Protein AF-A0A925KFR9-F1 (afdb_monomer)

Secondary structure (DSSP, 8-state):
-B-SSEE-SS-EE-S-EEESSSEEESSSSSS--EEEESS-EEE-TT-EEEEEEETTEE-EEEESSEEEE-SEEEEEE-SS---SEEEEEEE-SEEEE--SEEEEESPPTTEEEEEEEETTEEEEEEEEPPPHHHHHHHHHHHHHHHHHHHHHT--

Nearest PDB structures (foldseek):
  8e7f-assembly1_A  TM=8.161E-01  e=2.060E-04  Serratia marcescens
  3h09-assembly2_B  TM=6.511E-01  e=1.158E-01  Haemophilus influenzae

Structure (mmCIF, N/CA/C/O backbone):
data_AF-A0A925KFR9-F1
#
_entry.id   AF-A0A925KFR9-F1
#
loop_
_atom_site.group_PDB
_atom_site.id
_atom_site.type_symbol
_atom_site.label_atom_id
_atom_site.label_alt_id
_atom_site.label_comp_id
_atom_site.label_asym_id
_atom_site.label_entity_id
_atom_site.label_seq_id
_atom_site.pdbx_PDB_ins_code
_atom_site.Cartn_x
_atom_site.Cartn_y
_atom_site.Cartn_z
_atom_site.occupancy
_atom_site.B_iso_or_equiv
_atom_site.auth_seq_id
_atom_site.auth_comp_id
_atom_site.auth_asym_id
_atom_site.auth_atom_id
_atom_site.pdbx_PDB_model_num
ATOM 1 N N . THR A 1 1 ? 13.972 1.096 -13.739 1.00 88.69 1 THR A N 1
ATOM 2 C CA . THR A 1 1 ? 14.438 0.685 -12.399 1.00 88.69 1 THR A CA 1
ATOM 3 C C . THR A 1 1 ? 14.506 1.898 -11.502 1.00 88.69 1 THR A C 1
ATOM 5 O O . THR A 1 1 ? 14.788 2.971 -12.019 1.00 88.69 1 THR A O 1
ATOM 8 N N . VAL A 1 2 ? 14.245 1.738 -10.206 1.00 89.81 2 VAL A N 1
ATOM 9 C CA . VAL A 1 2 ? 14.319 2.790 -9.181 1.00 89.81 2 VAL A CA 1
ATOM 10 C C . VAL A 1 2 ? 15.432 2.431 -8.190 1.00 89.81 2 VAL A C 1
ATOM 12 O O . VAL A 1 2 ? 15.411 1.344 -7.613 1.00 89.81 2 VAL A O 1
ATOM 15 N N . PHE A 1 3 ? 16.404 3.331 -8.027 1.00 88.81 3 PHE A N 1
ATOM 16 C CA . PHE A 1 3 ? 17.586 3.190 -7.166 1.00 88.81 3 PHE A CA 1
ATOM 17 C C . PHE A 1 3 ? 17.669 4.399 -6.225 1.00 88.81 3 PHE A C 1
ATOM 19 O O . PHE A 1 3 ? 18.447 5.325 -6.450 1.00 88.81 3 PHE A O 1
ATOM 26 N N . GLY A 1 4 ? 16.813 4.424 -5.204 1.00 84.75 4 GLY A N 1
ATOM 27 C CA . GLY A 1 4 ? 16.569 5.620 -4.396 1.00 84.75 4 GLY A CA 1
ATOM 28 C C . GLY A 1 4 ? 15.620 6.618 -5.075 1.00 84.75 4 GLY A C 1
ATOM 29 O O . GLY A 1 4 ? 15.193 6.421 -6.213 1.00 84.75 4 GLY A O 1
ATOM 30 N N . GLY A 1 5 ? 15.267 7.686 -4.354 1.00 92.06 5 GLY A N 1
ATOM 31 C CA . GLY A 1 5 ? 14.260 8.657 -4.799 1.00 92.06 5 GLY A CA 1
ATOM 32 C C . GLY A 1 5 ? 12.838 8.079 -4.847 1.00 92.06 5 GLY A C 1
ATOM 33 O O . GLY A 1 5 ? 12.587 6.992 -4.323 1.00 92.06 5 GLY A O 1
ATOM 34 N N . ARG A 1 6 ? 11.908 8.813 -5.475 1.00 93.25 6 ARG A N 1
ATOM 35 C CA . ARG A 1 6 ? 10.503 8.409 -5.647 1.00 93.25 6 ARG A CA 1
ATOM 36 C C . ARG A 1 6 ? 10.144 8.302 -7.129 1.00 93.25 6 ARG A C 1
ATOM 38 O O . ARG A 1 6 ? 10.406 9.226 -7.895 1.00 93.25 6 ARG A O 1
ATOM 45 N N . LEU A 1 7 ? 9.495 7.203 -7.504 1.00 93.75 7 LEU A N 1
ATOM 46 C CA . LEU A 1 7 ? 8.633 7.122 -8.681 1.00 93.75 7 LEU A CA 1
ATOM 47 C C . LEU A 1 7 ? 7.185 7.200 -8.191 1.00 93.75 7 LEU A C 1
ATOM 49 O O . LEU A 1 7 ? 6.737 6.304 -7.482 1.00 93.75 7 LEU A O 1
ATOM 53 N N . GLY A 1 8 ? 6.486 8.278 -8.528 1.00 89.88 8 GLY A N 1
ATOM 54 C CA . GLY A 1 8 ? 5.129 8.554 -8.060 1.00 89.88 8 GLY A CA 1
ATOM 55 C C . GLY A 1 8 ? 4.182 8.934 -9.194 1.00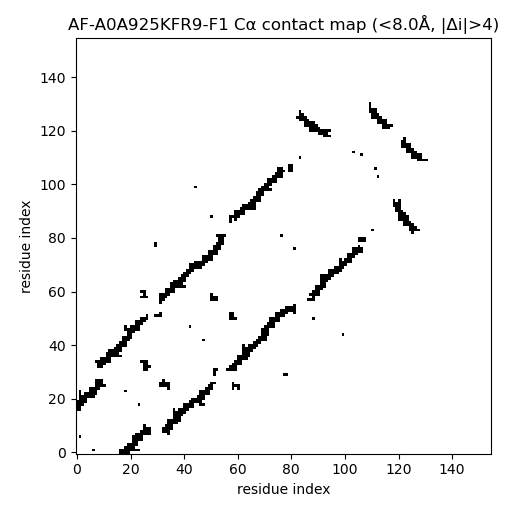 89.88 8 GLY A C 1
ATOM 56 O O . GLY A 1 8 ? 4.615 9.122 -10.335 1.00 89.88 8 GLY A O 1
ATOM 57 N N . GLY A 1 9 ? 2.903 9.080 -8.855 1.00 87.50 9 GLY A N 1
ATOM 58 C CA . GLY A 1 9 ? 1.890 9.682 -9.715 1.00 87.50 9 GLY A CA 1
ATOM 59 C C . GLY A 1 9 ? 1.022 8.704 -10.499 1.00 87.50 9 GLY A C 1
ATOM 60 O O . GLY A 1 9 ? 1.298 7.510 -10.625 1.00 87.50 9 GLY A O 1
ATOM 61 N N . SER A 1 10 ? -0.065 9.247 -11.046 1.00 92.19 10 SER A N 1
ATOM 62 C CA . SER A 1 10 ? -0.982 8.533 -11.941 1.00 92.19 10 SER A CA 1
ATOM 63 C C . SER A 1 10 ? -0.396 8.450 -13.347 1.00 92.19 10 SER A C 1
ATOM 65 O O . SER A 1 10 ? -0.735 9.240 -14.228 1.00 92.19 10 SER A O 1
ATOM 67 N N . THR A 1 11 ? 0.545 7.530 -13.545 1.00 91.94 11 THR A N 1
ATOM 68 C CA . THR A 1 11 ? 1.303 7.395 -14.794 1.00 91.94 11 THR A CA 1
ATOM 69 C C . THR A 1 11 ? 1.354 5.951 -15.287 1.00 91.94 11 THR A C 1
ATOM 71 O O . THR A 1 11 ? 0.896 5.022 -14.625 1.00 91.94 11 THR A O 1
ATOM 74 N N . THR A 1 12 ? 1.895 5.754 -16.490 1.00 96.25 12 THR A N 1
ATOM 75 C CA . THR A 1 12 ? 2.108 4.435 -17.092 1.00 96.25 12 THR A CA 1
ATOM 76 C C . THR A 1 12 ? 3.594 4.178 -17.314 1.00 96.25 12 THR A C 1
ATOM 78 O O . THR A 1 12 ? 4.275 4.936 -18.004 1.00 96.25 12 THR A O 1
ATOM 81 N N . VAL A 1 13 ? 4.090 3.060 -16.790 1.00 97.19 13 VAL A N 1
ATOM 82 C CA . VAL A 1 13 ? 5.424 2.532 -17.082 1.00 97.19 13 VAL A CA 1
ATOM 83 C C . VAL A 1 13 ? 5.315 1.513 -18.214 1.00 97.19 13 VAL A C 1
ATOM 85 O O . VAL A 1 13 ? 4.658 0.475 -18.093 1.00 97.19 13 VAL A O 1
ATOM 88 N N . LEU A 1 14 ? 5.992 1.804 -19.324 1.00 96.25 14 LEU A N 1
ATOM 89 C CA . LEU A 1 14 ? 6.101 0.885 -20.453 1.00 96.25 14 LEU A CA 1
ATOM 90 C C . LEU A 1 14 ? 7.165 -0.177 -20.142 1.00 96.25 14 LEU A C 1
ATOM 92 O O . LEU A 1 14 ? 8.362 0.104 -20.138 1.00 96.25 14 LEU A O 1
ATOM 96 N N . GLY A 1 15 ? 6.718 -1.405 -19.879 1.00 97.06 15 GLY A N 1
ATOM 97 C CA . GLY A 1 15 ? 7.583 -2.551 -19.597 1.00 97.06 15 GLY A CA 1
ATOM 98 C C . GLY A 1 15 ? 7.743 -2.853 -18.108 1.00 97.06 15 GLY A C 1
ATOM 99 O O . GLY A 1 15 ? 6.877 -2.540 -17.296 1.00 97.06 15 GLY A O 1
ATOM 100 N N . ASN A 1 16 ? 8.835 -3.537 -17.758 1.00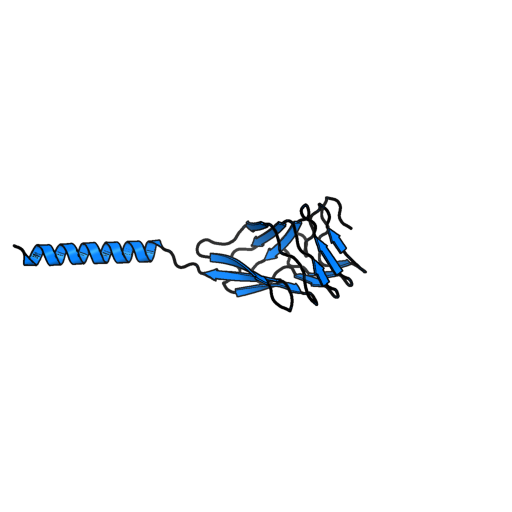 98.12 16 ASN A N 1
ATOM 101 C CA . ASN A 1 16 ? 9.058 -4.009 -16.392 1.00 98.12 16 ASN A CA 1
ATOM 102 C C . ASN A 1 16 ? 9.540 -2.879 -15.473 1.00 98.12 16 ASN A C 1
ATOM 104 O O . ASN A 1 16 ? 10.441 -2.11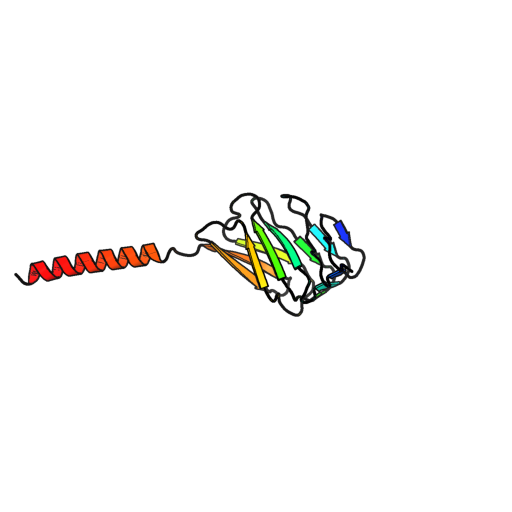4 -15.826 1.00 98.12 16 ASN A O 1
ATOM 108 N N . LEU A 1 17 ? 9.014 -2.851 -14.251 1.00 98.06 17 LEU A N 1
ATOM 109 C CA . LEU A 1 17 ? 9.433 -1.937 -13.196 1.00 98.06 17 LEU A CA 1
ATOM 110 C C . LEU A 1 17 ? 10.125 -2.712 -12.072 1.00 98.06 17 LEU A C 1
ATOM 112 O O . LEU A 1 17 ? 9.578 -3.648 -11.499 1.00 98.06 17 LEU A O 1
ATOM 116 N N . ARG A 1 18 ? 11.345 -2.300 -11.737 1.00 98.19 18 ARG A N 1
ATOM 117 C CA . ARG A 1 18 ? 12.127 -2.872 -10.639 1.00 98.19 18 ARG A CA 1
ATOM 118 C C . ARG A 1 18 ? 12.460 -1.779 -9.631 1.00 98.19 18 ARG A C 1
ATOM 120 O O . ARG A 1 18 ? 13.065 -0.784 -10.028 1.00 98.19 18 ARG A O 1
ATOM 127 N N . ASN A 1 19 ? 12.065 -1.959 -8.375 1.00 98.06 19 ASN A N 1
ATOM 128 C CA . ASN A 1 19 ? 12.376 -1.076 -7.257 1.00 98.06 19 ASN A CA 1
ATOM 129 C C . ASN A 1 19 ? 13.464 -1.708 -6.382 1.00 98.06 19 ASN A C 1
ATOM 131 O O . ASN A 1 19 ? 13.192 -2.667 -5.659 1.00 98.06 19 ASN A O 1
ATOM 135 N N . GLU A 1 20 ? 14.695 -1.208 -6.484 1.00 97.12 20 GLU A N 1
ATOM 136 C CA . GLU A 1 20 ? 15.840 -1.773 -5.761 1.00 97.12 20 GLU A CA 1
ATOM 137 C C . GLU A 1 20 ? 15.974 -1.209 -4.353 1.00 97.12 20 GLU A C 1
ATOM 139 O O . GLU A 1 20 ? 16.201 -1.967 -3.412 1.00 97.12 20 GLU A O 1
ATOM 144 N N . SER A 1 21 ? 15.830 0.110 -4.222 1.00 97.00 21 SER A N 1
ATOM 145 C CA . SER A 1 21 ? 16.057 0.832 -2.965 1.00 97.00 21 SER A CA 1
ATOM 146 C C . SER A 1 21 ? 15.309 2.166 -2.859 1.00 97.00 21 SER A C 1
ATOM 148 O O . SER A 1 21 ? 15.657 3.000 -2.026 1.00 97.00 21 SER A O 1
ATOM 150 N N . GLY A 1 22 ? 14.352 2.433 -3.754 1.00 97.00 22 GLY A N 1
ATOM 151 C CA . GLY A 1 22 ? 13.577 3.674 -3.741 1.00 97.00 22 GLY A CA 1
ATOM 152 C C . GLY A 1 22 ? 12.143 3.476 -3.268 1.00 97.00 22 GLY A C 1
ATOM 153 O O . GLY A 1 22 ? 11.750 2.396 -2.820 1.00 97.00 22 GLY A O 1
ATOM 154 N N . THR A 1 23 ? 11.353 4.532 -3.422 1.00 96.50 23 THR A N 1
ATOM 155 C CA . THR A 1 23 ? 9.915 4.521 -3.161 1.00 96.50 23 THR A CA 1
ATOM 156 C C . THR A 1 23 ? 9.158 4.496 -4.481 1.00 96.50 23 THR A C 1
ATOM 158 O O . THR A 1 23 ? 9.438 5.284 -5.386 1.00 96.50 23 THR A O 1
ATOM 161 N N . VAL A 1 24 ? 8.190 3.597 -4.598 1.00 96.75 24 VAL A N 1
ATOM 162 C CA . VAL A 1 24 ? 7.211 3.586 -5.686 1.00 96.75 24 VAL A CA 1
ATOM 163 C C . VAL A 1 24 ? 5.843 3.852 -5.074 1.00 96.75 24 VAL A C 1
ATOM 165 O O . VAL A 1 24 ? 5.481 3.192 -4.112 1.00 96.75 24 VAL A O 1
ATOM 168 N N . GLY A 1 25 ? 5.085 4.799 -5.608 1.00 93.12 25 GLY A N 1
ATOM 169 C CA . GLY A 1 25 ? 3.699 5.020 -5.201 1.00 93.12 25 GLY A CA 1
ATOM 170 C C . GLY A 1 25 ? 2.820 5.312 -6.403 1.00 93.12 25 GLY A C 1
ATOM 171 O O . GLY A 1 25 ? 3.299 5.835 -7.412 1.00 93.12 25 GLY A O 1
ATOM 172 N N . ALA A 1 26 ? 1.547 4.948 -6.313 1.00 84.75 26 ALA A N 1
ATOM 173 C CA . ALA A 1 26 ? 0.544 5.553 -7.178 1.00 84.75 26 ALA A CA 1
ATOM 174 C C . ALA A 1 26 ? 0.136 6.893 -6.544 1.00 84.75 26 ALA A C 1
ATOM 176 O O . ALA A 1 26 ? 0.308 7.068 -5.351 1.00 84.75 26 ALA A O 1
ATOM 177 N N . GLY A 1 27 ? -0.280 7.876 -7.339 1.00 81.44 27 GLY A N 1
ATOM 178 C CA . GLY A 1 27 ? -0.668 9.183 -6.788 1.00 81.44 27 GLY A CA 1
ATOM 179 C C . GLY A 1 27 ? 0.491 10.127 -6.414 1.00 81.44 27 GLY A C 1
ATOM 180 O O . GLY A 1 27 ? 1.666 9.751 -6.298 1.00 81.44 27 GLY A O 1
ATOM 181 N N . GLU A 1 28 ? 0.145 11.411 -6.319 1.00 72.69 28 GLU A N 1
ATOM 182 C CA . GLU A 1 28 ? 0.998 12.509 -5.850 1.00 72.69 28 GLU A CA 1
ATOM 183 C C . GLU A 1 28 ? 0.163 13.449 -4.967 1.00 72.69 28 GLU A C 1
ATOM 185 O O . GLU A 1 28 ? -0.923 13.879 -5.362 1.00 72.69 28 GLU A O 1
ATOM 190 N N . GLY A 1 29 ? 0.687 13.800 -3.787 1.00 65.69 29 GLY A N 1
ATOM 191 C CA . GLY A 1 29 ? -0.079 14.532 -2.769 1.00 65.69 29 GLY A CA 1
ATOM 192 C C . GLY A 1 29 ? -1.205 13.680 -2.172 1.00 65.69 29 GLY A C 1
ATOM 193 O O . GLY A 1 29 ? -1.218 12.477 -2.363 1.00 65.69 29 GLY A O 1
ATOM 194 N N . ASN A 1 30 ? -2.179 14.294 -1.493 1.00 66.19 30 ASN A N 1
ATOM 195 C CA . ASN A 1 30 ? -3.310 13.580 -0.868 1.00 66.19 30 ASN A CA 1
ATOM 196 C C . ASN A 1 30 ? -4.364 13.076 -1.889 1.00 66.19 30 ASN A C 1
ATOM 198 O O . ASN A 1 30 ? -5.550 13.010 -1.576 1.00 66.19 30 ASN A O 1
ATOM 202 N N . GLY A 1 31 ? -3.981 12.829 -3.143 1.00 77.19 31 GLY A N 1
ATOM 203 C CA . GLY A 1 31 ? -4.892 12.439 -4.217 1.00 77.19 31 GLY A CA 1
ATOM 204 C C . GLY A 1 31 ? -4.676 10.992 -4.638 1.00 77.19 31 GLY A C 1
ATOM 205 O O . GLY A 1 31 ? -3.564 10.632 -5.015 1.00 77.19 31 GLY A O 1
ATOM 206 N N . PHE A 1 32 ? -5.753 10.200 -4.660 1.00 89.19 32 PHE A N 1
ATOM 207 C CA . PHE A 1 32 ? -5.696 8.810 -5.119 1.00 89.19 32 PHE A CA 1
ATOM 208 C C . PHE A 1 32 ? -5.296 8.726 -6.593 1.00 89.19 32 PHE A C 1
ATOM 210 O O . PHE A 1 32 ? -5.831 9.446 -7.447 1.00 89.19 32 PHE A O 1
ATOM 217 N N . GLY A 1 33 ? -4.393 7.809 -6.908 1.00 93.56 33 GLY A N 1
ATOM 218 C CA . GLY A 1 33 ? -3.873 7.602 -8.243 1.00 93.56 33 GLY A CA 1
ATOM 219 C C . GLY A 1 33 ? -3.773 6.146 -8.658 1.00 93.56 33 GLY A C 1
ATOM 220 O O . GLY A 1 33 ? -3.939 5.208 -7.882 1.00 93.56 33 GLY A O 1
ATOM 221 N N . THR A 1 34 ? -3.483 5.947 -9.940 1.00 95.81 34 THR A N 1
ATOM 222 C CA . THR A 1 34 ? -3.187 4.618 -10.480 1.00 95.81 34 THR A CA 1
ATOM 223 C C . THR A 1 34 ? -1.865 4.643 -11.224 1.00 95.81 34 THR A C 1
ATOM 225 O O . THR A 1 34 ? -1.730 5.332 -12.235 1.00 95.81 34 THR A O 1
ATOM 228 N N . LEU A 1 35 ? -0.899 3.864 -10.742 1.00 97.19 35 LEU A N 1
ATOM 229 C CA . LEU A 1 35 ? 0.338 3.578 -11.454 1.00 97.19 35 LEU A CA 1
ATOM 230 C C . LEU A 1 35 ? 0.130 2.302 -12.268 1.00 97.19 35 LEU A C 1
ATOM 232 O O . LEU A 1 35 ? 0.054 1.207 -11.715 1.00 97.19 35 LEU A O 1
ATOM 236 N N . SER A 1 36 ? 0.037 2.441 -13.587 1.00 97.81 36 SER A N 1
ATOM 237 C CA . SER A 1 36 ? -0.061 1.299 -14.498 1.00 97.81 36 SER A CA 1
ATOM 238 C C . SER A 1 36 ? 1.329 0.838 -14.926 1.00 97.81 36 SER A C 1
ATOM 240 O O . SER A 1 36 ? 2.143 1.635 -15.389 1.00 97.81 36 SER A O 1
ATOM 242 N N . VAL A 1 37 ? 1.614 -0.455 -14.837 1.00 97.94 37 VAL A N 1
ATOM 243 C CA . VAL A 1 37 ? 2.849 -1.062 -15.347 1.00 97.94 37 VAL A CA 1
ATOM 244 C C . VAL A 1 37 ? 2.463 -2.113 -16.377 1.00 97.94 37 VAL A C 1
ATOM 246 O O . VAL A 1 37 ? 1.884 -3.148 -16.052 1.00 97.94 37 VAL A O 1
ATOM 249 N N . LEU A 1 38 ? 2.816 -1.874 -17.642 1.00 97.88 38 LEU A N 1
ATOM 250 C CA . LEU A 1 38 ? 2.474 -2.798 -18.734 1.00 97.88 38 LEU A CA 1
ATOM 251 C C . LEU A 1 38 ? 3.346 -4.066 -18.761 1.00 97.88 38 LEU A C 1
ATOM 253 O O . LEU A 1 38 ? 3.186 -4.919 -19.630 1.00 97.88 38 LEU A O 1
ATOM 257 N N . GLY A 1 39 ? 4.280 -4.189 -17.821 1.00 97.56 39 GLY A N 1
ATOM 258 C CA . GLY A 1 39 ? 5.086 -5.379 -17.586 1.00 97.56 39 GLY A CA 1
ATOM 259 C C . GLY A 1 39 ? 4.945 -5.905 -16.160 1.00 97.56 39 GLY A C 1
ATOM 260 O O . GLY A 1 39 ? 3.921 -5.749 -15.501 1.00 97.56 39 GLY A O 1
ATOM 261 N N . SER A 1 40 ? 5.992 -6.575 -15.689 1.00 97.62 40 SER A N 1
ATOM 262 C CA . SER A 1 40 ? 6.067 -7.100 -14.322 1.00 97.62 40 SER A CA 1
ATOM 263 C C . SER A 1 40 ? 6.669 -6.081 -13.358 1.00 97.62 40 SER A C 1
ATOM 265 O O . SER A 1 40 ? 7.505 -5.263 -13.752 1.00 97.62 40 SER A O 1
ATOM 267 N N . PHE A 1 41 ? 6.290 -6.176 -12.086 1.00 98.00 41 PHE A N 1
ATOM 268 C CA . PHE A 1 41 ? 6.860 -5.388 -10.998 1.00 98.00 41 PHE A CA 1
ATOM 269 C C . PHE A 1 41 ? 7.715 -6.263 -10.079 1.00 98.00 41 PHE A C 1
ATOM 271 O O . PHE A 1 41 ? 7.350 -7.389 -9.743 1.00 98.00 41 PHE A O 1
ATOM 278 N N . THR A 1 42 ? 8.867 -5.759 -9.649 1.00 98.38 42 THR A N 1
ATOM 279 C CA . THR A 1 42 ? 9.712 -6.415 -8.645 1.00 98.38 42 THR A CA 1
ATOM 280 C C . THR A 1 42 ? 10.192 -5.399 -7.628 1.00 98.38 42 THR A C 1
ATOM 282 O O . THR A 1 42 ? 10.921 -4.478 -7.991 1.00 98.38 42 THR A O 1
ATOM 285 N N . GLN A 1 43 ? 9.850 -5.609 -6.362 1.00 98.31 43 GLN A N 1
ATOM 286 C CA . GLN A 1 43 ? 10.425 -4.889 -5.235 1.00 98.31 43 GLN A CA 1
ATOM 287 C C . GLN A 1 43 ? 11.453 -5.760 -4.515 1.00 98.31 43 GLN A C 1
ATOM 289 O O . GLN A 1 43 ? 11.194 -6.930 -4.230 1.00 98.31 43 GLN A O 1
ATOM 294 N N . LEU A 1 44 ? 12.624 -5.189 -4.238 1.00 97.88 44 LEU A N 1
ATOM 295 C CA . LEU A 1 44 ? 13.661 -5.818 -3.419 1.00 97.88 44 LEU A CA 1
ATOM 296 C C . LEU A 1 44 ? 13.574 -5.369 -1.959 1.00 97.88 44 LEU A C 1
ATOM 298 O O . LEU A 1 44 ? 12.820 -4.465 -1.618 1.00 97.88 44 LEU A O 1
ATOM 302 N N . ALA A 1 45 ? 14.380 -5.999 -1.103 1.00 97.56 45 ALA A N 1
ATOM 303 C CA . ALA A 1 45 ? 14.354 -5.815 0.348 1.00 97.56 45 ALA A CA 1
ATOM 304 C C . ALA A 1 45 ? 14.555 -4.361 0.823 1.00 97.56 45 ALA A C 1
ATOM 306 O O . ALA A 1 45 ? 14.081 -4.006 1.895 1.00 97.56 45 ALA A O 1
ATOM 307 N N . ALA A 1 46 ? 15.250 -3.523 0.047 1.00 97.38 46 ALA A N 1
ATOM 308 C CA . ALA A 1 46 ? 15.460 -2.113 0.384 1.00 97.38 46 ALA A CA 1
ATOM 309 C C . ALA A 1 46 ? 14.433 -1.167 -0.267 1.00 97.38 46 ALA A C 1
ATOM 311 O O . ALA A 1 46 ? 14.489 0.038 -0.035 1.00 97.38 46 ALA A O 1
ATOM 312 N N . GLY A 1 47 ? 13.533 -1.682 -1.109 1.00 98.06 47 GLY A N 1
ATOM 313 C CA . GLY A 1 47 ? 12.492 -0.895 -1.758 1.00 98.06 47 GLY A CA 1
ATOM 314 C C . GLY A 1 47 ? 11.257 -0.724 -0.875 1.00 98.06 47 GLY A C 1
ATOM 315 O O . GLY A 1 47 ? 10.948 -1.577 -0.040 1.00 98.06 47 GLY A O 1
ATOM 316 N N . MET A 1 48 ? 10.539 0.369 -1.115 1.00 97.75 48 MET A N 1
ATOM 317 C CA . MET A 1 48 ? 9.271 0.705 -0.478 1.00 97.75 48 MET A CA 1
ATOM 318 C C . MET A 1 48 ? 8.176 0.914 -1.527 1.00 97.75 48 MET A C 1
ATOM 320 O O . MET A 1 48 ? 8.393 1.606 -2.527 1.00 97.75 48 MET A O 1
ATOM 324 N N . LEU A 1 49 ? 6.998 0.347 -1.273 1.00 97.25 49 LEU A N 1
ATOM 325 C CA . LEU A 1 49 ? 5.754 0.745 -1.927 1.00 97.25 49 LEU A CA 1
ATOM 326 C C . LEU A 1 49 ? 4.988 1.676 -0.990 1.00 97.25 49 LEU A C 1
ATOM 328 O O . LEU A 1 49 ? 4.971 1.429 0.209 1.00 97.25 49 LEU A O 1
ATOM 332 N N . ASP A 1 50 ? 4.365 2.708 -1.536 1.00 95.81 50 ASP A N 1
ATOM 333 C CA . ASP A 1 50 ? 3.650 3.750 -0.800 1.00 95.81 50 ASP A CA 1
ATOM 334 C C . ASP A 1 50 ? 2.244 3.920 -1.384 1.00 95.81 50 ASP A C 1
ATOM 336 O O . ASP A 1 50 ? 2.099 4.021 -2.606 1.00 95.81 50 ASP A O 1
ATOM 340 N N . PHE A 1 51 ? 1.231 3.887 -0.519 1.00 95.00 51 PHE A N 1
ATOM 341 C CA . PHE A 1 51 ? -0.180 3.936 -0.894 1.00 95.00 51 PHE A CA 1
ATOM 342 C C . PHE A 1 51 ? -0.977 4.858 0.023 1.00 95.00 51 PHE A C 1
ATOM 344 O O . PHE A 1 51 ? -1.033 4.645 1.236 1.00 95.00 51 PHE A O 1
ATOM 351 N N . ASP A 1 52 ? -1.709 5.779 -0.585 1.00 93.44 52 ASP A N 1
ATOM 352 C CA . ASP A 1 52 ? -2.707 6.608 0.063 1.00 93.44 52 ASP A CA 1
ATOM 353 C C . ASP A 1 52 ? -4.100 5.973 -0.017 1.00 93.44 52 ASP A C 1
ATOM 355 O O . ASP A 1 52 ? -4.537 5.424 -1.034 1.00 93.44 52 ASP A O 1
ATOM 359 N N . ILE A 1 53 ? -4.830 6.049 1.093 1.00 91.06 53 ILE A N 1
ATOM 360 C CA . ILE A 1 53 ? -6.197 5.546 1.237 1.00 91.06 53 ILE A CA 1
ATOM 361 C C . ILE A 1 53 ? -7.040 6.612 1.925 1.00 91.06 53 ILE A C 1
ATOM 363 O O . ILE A 1 53 ? -6.616 7.255 2.881 1.00 91.06 53 ILE A O 1
ATOM 367 N N . GLY A 1 54 ? -8.282 6.788 1.494 1.00 88.25 54 GLY A N 1
ATOM 368 C CA . GLY A 1 54 ? -9.181 7.715 2.162 1.00 88.25 54 GLY A CA 1
ATOM 369 C C . GLY A 1 54 ? -10.621 7.583 1.704 1.00 88.25 54 GLY A C 1
ATOM 370 O O . GLY A 1 54 ? -11.031 6.600 1.080 1.00 88.25 54 GLY A O 1
ATOM 371 N N . ASN A 1 55 ? -11.420 8.582 2.059 1.00 79.56 55 ASN A N 1
ATOM 372 C CA . ASN A 1 55 ? -12.811 8.627 1.644 1.00 79.56 55 ASN A CA 1
ATOM 373 C C . ASN A 1 55 ? -12.889 8.948 0.151 1.00 79.56 55 ASN A C 1
ATOM 375 O O . ASN A 1 55 ? -12.586 10.056 -0.274 1.00 79.56 55 ASN A O 1
ATOM 379 N N . GLY A 1 56 ? -13.308 7.964 -0.642 1.00 75.44 56 GLY A N 1
ATOM 380 C CA . GLY A 1 56 ? -13.460 8.108 -2.091 1.00 75.44 56 GLY A CA 1
ATOM 381 C C . GLY A 1 56 ? -12.491 7.271 -2.920 1.00 75.44 56 GLY A C 1
ATOM 382 O O . GLY A 1 56 ? -12.701 7.170 -4.127 1.00 75.44 56 GLY A O 1
ATOM 383 N N . GLY A 1 57 ? -11.495 6.618 -2.311 1.00 86.25 57 GLY A N 1
ATOM 384 C CA . GLY A 1 57 ? -10.599 5.743 -3.059 1.00 86.25 57 GLY A CA 1
ATOM 385 C C . GLY A 1 57 ? -9.370 5.263 -2.301 1.00 86.25 57 GLY A C 1
ATOM 386 O O . GLY A 1 57 ? -9.178 5.519 -1.112 1.00 86.25 57 GLY A O 1
ATOM 387 N N . ALA A 1 58 ? -8.558 4.522 -3.039 1.00 91.56 58 ALA A N 1
ATOM 388 C CA . ALA A 1 58 ? -7.225 4.110 -2.658 1.00 91.56 58 ALA A CA 1
ATOM 389 C C . ALA A 1 58 ? -6.340 4.198 -3.895 1.00 91.56 58 ALA A C 1
ATOM 391 O O . ALA A 1 58 ? -6.814 4.034 -5.025 1.00 91.56 58 ALA A O 1
ATOM 392 N N . ASP A 1 59 ? -5.061 4.416 -3.656 1.00 95.19 59 ASP A N 1
ATOM 393 C CA . ASP A 1 59 ? -4.032 4.225 -4.654 1.00 95.19 59 ASP A CA 1
ATOM 394 C C . ASP A 1 59 ? -4.033 2.793 -5.195 1.00 95.19 59 ASP A C 1
ATOM 396 O O . ASP A 1 59 ? -4.291 1.822 -4.476 1.00 95.19 59 ASP A O 1
ATOM 400 N N . LEU A 1 60 ? -3.715 2.664 -6.482 1.00 96.38 60 LEU A N 1
ATOM 401 C CA . LEU A 1 60 ? -3.667 1.385 -7.176 1.00 96.38 60 LEU A CA 1
ATOM 402 C C . LEU A 1 60 ? -2.379 1.237 -7.984 1.00 96.38 60 LEU A C 1
ATOM 404 O O . LEU A 1 60 ? -2.077 2.031 -8.873 1.00 96.38 60 LEU A O 1
ATOM 408 N N . LEU A 1 61 ? -1.656 0.150 -7.737 1.00 97.38 61 LEU A N 1
ATOM 409 C CA . LEU A 1 61 ? -0.643 -0.367 -8.644 1.00 97.38 61 LEU A CA 1
ATOM 410 C C . LEU A 1 61 ? -1.291 -1.428 -9.536 1.00 97.38 61 LEU A C 1
ATOM 412 O O . LEU A 1 61 ? -1.590 -2.532 -9.076 1.00 97.38 61 LEU A O 1
ATOM 416 N N . ASP A 1 62 ? -1.503 -1.098 -10.806 1.00 97.69 62 ASP A N 1
ATOM 417 C CA . ASP A 1 62 ? -2.104 -2.008 -11.781 1.00 97.69 62 ASP A CA 1
ATOM 418 C C . ASP A 1 62 ? -1.032 -2.604 -12.696 1.00 97.69 62 ASP A C 1
ATOM 420 O O . ASP A 1 62 ? -0.308 -1.887 -13.390 1.00 97.69 62 ASP A O 1
ATOM 424 N N . LEU A 1 63 ? -0.893 -3.927 -12.670 1.00 97.62 63 LEU A N 1
ATOM 425 C CA . LEU A 1 63 ? 0.157 -4.658 -13.367 1.00 97.62 63 LEU A CA 1
ATOM 426 C C . LEU A 1 63 ? -0.449 -5.559 -14.442 1.00 97.62 63 LEU A C 1
ATOM 428 O O . LEU A 1 63 ? -1.183 -6.500 -14.140 1.00 97.62 63 LEU A O 1
ATOM 432 N N . ALA A 1 64 ? -0.031 -5.371 -15.693 1.00 97.06 64 ALA A N 1
ATOM 433 C CA . ALA A 1 64 ? -0.339 -6.330 -16.756 1.00 97.06 64 ALA A CA 1
ATOM 434 C C . ALA A 1 64 ? 0.427 -7.657 -16.574 1.00 97.06 64 ALA A C 1
ATOM 436 O O . ALA A 1 64 ? 0.010 -8.707 -17.065 1.00 97.06 64 ALA A O 1
ATOM 437 N N . GLY A 1 65 ? 1.578 -7.606 -15.894 1.00 95.75 65 GLY A N 1
ATOM 438 C CA . GLY A 1 65 ? 2.439 -8.750 -15.619 1.00 95.75 65 GLY A CA 1
ATOM 439 C C . GLY A 1 65 ? 2.288 -9.333 -14.211 1.00 95.75 65 GLY A C 1
ATOM 440 O O . GLY A 1 65 ? 1.232 -9.305 -13.580 1.00 95.75 65 GLY A O 1
ATOM 441 N N . ARG A 1 66 ? 3.389 -9.918 -13.729 1.00 95.69 66 ARG A N 1
ATOM 442 C CA . ARG A 1 66 ? 3.492 -10.542 -12.402 1.00 95.69 66 ARG A CA 1
ATOM 443 C C . ARG A 1 66 ? 4.077 -9.550 -11.398 1.00 95.69 66 ARG A C 1
ATOM 445 O O . ARG A 1 66 ? 4.857 -8.679 -11.784 1.00 95.69 66 ARG A O 1
ATOM 452 N N . ALA A 1 67 ? 3.776 -9.730 -10.118 1.00 96.94 67 ALA A N 1
ATOM 453 C CA . ALA A 1 67 ? 4.423 -8.993 -9.034 1.00 96.94 67 ALA A CA 1
ATOM 454 C C . ALA A 1 67 ? 5.404 -9.878 -8.246 1.00 96.94 67 ALA A C 1
ATOM 456 O O . ALA A 1 67 ? 5.147 -11.058 -8.017 1.00 96.94 67 ALA A O 1
ATOM 457 N N . SER A 1 68 ? 6.515 -9.313 -7.782 1.00 97.38 68 SER A N 1
ATOM 458 C CA . SER A 1 68 ? 7.388 -9.943 -6.787 1.00 97.38 68 SER A CA 1
ATOM 459 C C . SER A 1 68 ? 7.632 -8.974 -5.642 1.00 97.38 68 SER A C 1
ATOM 461 O O . SER A 1 68 ? 8.146 -7.879 -5.874 1.00 97.38 68 SER A O 1
ATOM 463 N N . PHE A 1 69 ? 7.279 -9.384 -4.424 1.00 97.00 69 PHE A N 1
ATOM 464 C CA . PHE A 1 69 ? 7.331 -8.535 -3.236 1.00 97.00 69 PHE A CA 1
ATOM 465 C C . PHE A 1 69 ? 8.481 -8.907 -2.298 1.00 97.00 69 PHE A C 1
ATOM 467 O O . PHE A 1 69 ? 8.792 -10.085 -2.111 1.00 97.00 69 PHE A O 1
ATOM 474 N N . GLY A 1 70 ? 9.051 -7.867 -1.701 1.00 96.81 70 GLY A N 1
ATOM 475 C CA . GLY A 1 70 ? 9.998 -7.857 -0.591 1.00 96.81 70 GLY A CA 1
ATOM 476 C C . GLY A 1 70 ? 9.996 -6.451 0.016 1.00 96.81 70 GLY A C 1
ATOM 477 O O . GLY A 1 70 ? 9.240 -5.587 -0.443 1.00 96.81 70 GLY A O 1
ATOM 478 N N . GLY A 1 71 ? 10.825 -6.193 1.020 1.00 97.75 71 GLY A N 1
ATOM 479 C CA . GLY A 1 71 ? 10.964 -4.856 1.600 1.00 97.75 71 GLY A CA 1
ATOM 480 C C . GLY A 1 71 ? 9.683 -4.374 2.276 1.00 97.75 71 GLY A C 1
ATOM 481 O O . GLY A 1 71 ? 8.944 -5.174 2.856 1.00 97.75 71 GLY A O 1
ATOM 482 N N . SER A 1 72 ? 9.415 -3.071 2.220 1.00 98.12 72 SER A N 1
ATOM 483 C CA . SER A 1 72 ? 8.325 -2.452 2.979 1.00 98.12 72 SER A CA 1
ATOM 484 C C . SER A 1 72 ? 7.140 -2.004 2.124 1.00 98.12 72 SER A C 1
ATOM 486 O O . SER A 1 72 ? 7.266 -1.649 0.949 1.00 98.12 72 SER A O 1
ATOM 488 N N . LEU A 1 73 ? 5.974 -2.004 2.762 1.00 97.94 73 LEU A N 1
ATOM 489 C CA . LEU A 1 73 ? 4.772 -1.314 2.319 1.00 97.94 73 LEU A CA 1
ATOM 490 C C . LEU A 1 73 ? 4.452 -0.202 3.323 1.00 97.94 73 LEU A C 1
ATOM 492 O O . LEU A 1 73 ? 4.376 -0.470 4.521 1.00 97.94 73 LEU A O 1
ATOM 496 N N . ASP A 1 74 ? 4.251 1.015 2.844 1.00 96.69 74 ASP A N 1
ATOM 497 C CA . ASP A 1 74 ? 3.717 2.126 3.620 1.00 96.69 74 ASP A CA 1
ATOM 498 C C . ASP A 1 74 ? 2.287 2.422 3.169 1.00 96.69 74 ASP A C 1
ATOM 500 O O . ASP A 1 74 ? 1.978 2.395 1.975 1.00 96.69 74 ASP A O 1
ATOM 504 N N . VAL A 1 75 ? 1.402 2.622 4.141 1.00 94.62 75 VAL A N 1
ATOM 505 C CA . VAL A 1 75 ? -0.015 2.897 3.914 1.00 94.62 75 VAL A CA 1
ATOM 506 C C . VAL A 1 75 ? -0.421 4.107 4.738 1.00 94.62 75 VAL A C 1
ATOM 508 O O . VAL A 1 75 ? -0.416 4.066 5.974 1.00 94.62 75 VAL A O 1
ATOM 511 N N . SER A 1 76 ? -0.856 5.151 4.048 1.00 93.38 76 SER A N 1
ATOM 512 C CA . SER A 1 76 ? -1.237 6.430 4.633 1.00 93.38 76 SER A CA 1
ATOM 513 C C . SER A 1 76 ? -2.733 6.674 4.466 1.00 93.38 76 SER A C 1
ATOM 515 O O . SER A 1 76 ? -3.278 6.631 3.368 1.00 93.38 76 SER A O 1
ATOM 517 N N . PHE A 1 77 ? -3.436 6.926 5.569 1.00 91.69 77 PHE A N 1
ATOM 518 C CA . PHE A 1 77 ? -4.858 7.278 5.540 1.00 91.69 77 PHE A CA 1
ATOM 519 C C . PHE A 1 77 ? -5.017 8.813 5.507 1.00 91.69 77 PHE A C 1
ATOM 521 O O . PHE A 1 77 ? -4.925 9.457 6.553 1.00 91.69 77 PHE A O 1
ATOM 528 N N . VAL A 1 78 ? -5.236 9.408 4.324 1.00 86.12 78 VAL A N 1
ATOM 529 C CA . VAL A 1 78 ? -4.948 10.840 4.055 1.00 86.12 78 VAL A CA 1
ATOM 530 C C . VAL A 1 78 ? -6.065 11.855 4.344 1.00 86.12 78 VAL A C 1
ATOM 532 O O . VAL A 1 78 ? -5.756 13.031 4.500 1.00 86.12 78 VAL A O 1
ATOM 535 N N . ASP A 1 79 ? -7.323 11.441 4.529 1.00 75.62 79 ASP A N 1
ATOM 536 C CA . ASP A 1 79 ? -8.461 12.371 4.739 1.00 75.62 79 ASP A CA 1
ATOM 537 C C . ASP A 1 79 ? -9.371 12.009 5.927 1.00 75.62 79 ASP A C 1
ATOM 539 O O . ASP A 1 79 ? -10.524 12.435 6.013 1.00 75.62 79 ASP A O 1
ATOM 543 N N . GLY A 1 80 ? -8.859 11.218 6.872 1.00 69.19 80 GLY A N 1
ATOM 544 C CA . GLY A 1 80 ? -9.636 10.747 8.017 1.00 69.19 80 GLY A CA 1
ATOM 545 C C . GLY A 1 80 ? -10.634 9.650 7.629 1.00 69.19 80 GLY A C 1
ATOM 546 O O . GLY A 1 80 ? -11.540 9.842 6.830 1.00 69.19 80 GLY A O 1
ATOM 547 N N . LEU A 1 81 ? -10.419 8.478 8.225 1.00 64.75 81 LEU A N 1
ATOM 548 C CA . LEU A 1 81 ? -11.148 7.214 8.093 1.00 64.75 81 LEU A CA 1
ATOM 549 C C . LEU A 1 81 ? -11.862 6.926 6.759 1.00 64.75 81 LEU A C 1
ATOM 551 O O . LEU A 1 81 ? -12.999 7.336 6.541 1.00 64.75 81 LEU A O 1
ATOM 555 N N . SER A 1 82 ? -11.263 6.030 5.982 1.00 63.91 82 SER A N 1
ATOM 556 C CA . SER A 1 82 ? -11.987 5.114 5.108 1.00 63.91 82 SER A CA 1
ATOM 557 C C . SER A 1 82 ? -12.494 3.934 5.954 1.00 63.91 82 SER A C 1
ATOM 559 O O . SER A 1 82 ? -11.747 3.333 6.728 1.00 63.91 82 SER A O 1
ATOM 561 N N . GLY A 1 83 ? -13.802 3.669 5.907 1.00 72.94 83 GLY A N 1
ATOM 562 C CA . GLY A 1 83 ? -14.475 2.700 6.781 1.00 72.94 83 GLY A CA 1
ATOM 563 C C . GLY A 1 83 ? -13.905 1.276 6.721 1.00 72.94 83 GLY A C 1
ATOM 564 O O . GLY A 1 83 ? -13.045 0.946 5.903 1.00 72.94 83 GLY A O 1
ATOM 565 N N . ALA A 1 84 ? -14.415 0.391 7.582 1.00 87.44 84 ALA A N 1
ATOM 566 C CA . ALA A 1 84 ? -14.094 -1.030 7.467 1.00 87.44 84 ALA A CA 1
ATOM 567 C C . ALA A 1 84 ? -14.424 -1.536 6.051 1.00 87.44 84 ALA A C 1
ATOM 569 O O . ALA A 1 84 ? -15.474 -1.210 5.496 1.00 87.44 84 ALA A O 1
ATOM 570 N N . GLY A 1 85 ? -13.527 -2.321 5.464 1.00 90.00 85 GLY A N 1
ATOM 571 C CA . GLY A 1 85 ? -13.643 -2.730 4.074 1.00 90.00 85 GLY A CA 1
ATOM 572 C C . GLY A 1 85 ? -12.379 -3.372 3.522 1.00 90.00 85 GLY A C 1
ATOM 573 O O . GLY A 1 85 ? -11.382 -3.547 4.225 1.00 90.00 85 GLY A O 1
ATOM 574 N N . LEU A 1 86 ? -12.453 -3.727 2.241 1.00 91.69 86 LEU A N 1
ATOM 575 C CA . LEU A 1 86 ? -11.334 -4.226 1.452 1.00 91.69 86 LEU A CA 1
ATOM 576 C C . LEU A 1 86 ? -10.950 -3.171 0.415 1.00 91.69 86 LEU A C 1
ATOM 578 O O . LEU A 1 86 ? -11.795 -2.744 -0.370 1.00 91.69 86 LEU A O 1
ATOM 582 N N . TYR A 1 87 ? -9.674 -2.802 0.390 1.00 92.19 87 TYR A N 1
ATOM 583 C CA . TYR A 1 87 ? -9.112 -1.836 -0.549 1.00 92.19 87 TYR A CA 1
ATOM 584 C C . TYR A 1 87 ? -8.084 -2.543 -1.420 1.00 92.19 87 TYR A C 1
ATOM 586 O O . TYR A 1 87 ? -7.108 -3.087 -0.909 1.00 92.19 87 TYR A O 1
ATOM 594 N N . THR A 1 88 ? -8.304 -2.584 -2.730 1.00 94.44 88 THR A N 1
ATOM 595 C CA . THR A 1 88 ? -7.333 -3.183 -3.651 1.00 94.44 88 THR A CA 1
ATOM 596 C C . THR A 1 88 ? -6.178 -2.215 -3.853 1.00 94.44 88 THR A C 1
ATOM 598 O O . THR A 1 88 ? -6.379 -1.158 -4.434 1.00 94.44 88 THR A O 1
ATOM 601 N N . LEU A 1 89 ? -4.987 -2.595 -3.389 1.00 95.75 89 LEU A N 1
ATOM 602 C CA . LEU A 1 89 ? -3.766 -1.802 -3.555 1.00 95.75 89 LEU A CA 1
ATOM 603 C C . LEU A 1 89 ? -2.991 -2.245 -4.792 1.00 95.75 89 LEU A C 1
ATOM 605 O O . LEU A 1 89 ? -2.393 -1.439 -5.493 1.00 95.75 89 LEU A O 1
ATOM 609 N N . ILE A 1 90 ? -2.991 -3.549 -5.075 1.00 97.38 90 ILE A N 1
ATOM 610 C CA . ILE A 1 90 ? -2.226 -4.114 -6.184 1.00 97.38 90 ILE A CA 1
ATOM 611 C C . ILE A 1 90 ? -3.117 -5.066 -6.968 1.00 97.38 90 ILE A C 1
ATOM 613 O O . ILE A 1 90 ? -3.631 -6.031 -6.401 1.00 97.38 90 ILE A O 1
ATOM 617 N N . SER A 1 91 ? -3.246 -4.810 -8.265 1.00 97.44 91 SER A N 1
ATOM 618 C CA . SER A 1 91 ? -3.863 -5.689 -9.259 1.00 97.44 91 SER A CA 1
ATOM 619 C C . SE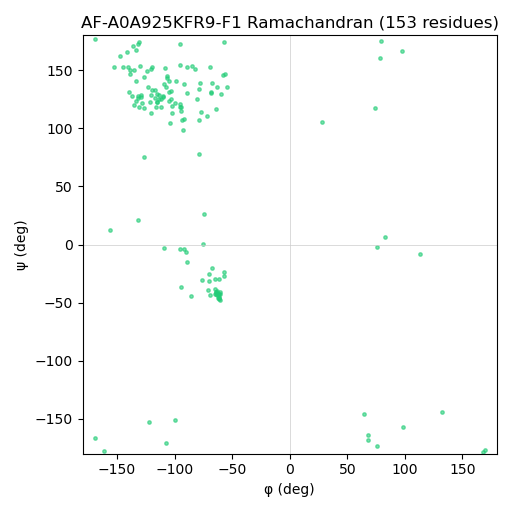R A 1 91 ? -2.750 -6.322 -10.091 1.00 97.44 91 SER A C 1
ATOM 621 O O . SER A 1 91 ? -1.893 -5.618 -10.621 1.00 97.44 91 SER A O 1
ATOM 623 N N . ALA A 1 92 ? -2.695 -7.653 -10.151 1.00 96.00 92 ALA A N 1
ATOM 624 C CA . ALA A 1 92 ? -1.659 -8.369 -10.897 1.00 96.00 92 ALA A CA 1
ATOM 625 C C . ALA A 1 92 ? -2.153 -9.737 -11.368 1.00 96.00 92 ALA A C 1
ATOM 627 O O . ALA A 1 92 ? -2.963 -10.374 -10.697 1.00 96.00 92 ALA A O 1
ATOM 628 N N . GLY A 1 93 ? -1.591 -10.252 -12.466 1.00 89.31 93 GLY A N 1
ATOM 629 C CA . GLY A 1 93 ? -1.947 -11.589 -12.961 1.00 89.31 93 GLY A CA 1
ATOM 630 C C . GLY A 1 93 ? -1.563 -12.727 -12.002 1.00 89.31 93 GLY A C 1
ATOM 631 O O . GLY A 1 93 ? -2.202 -13.775 -11.993 1.00 89.31 93 GLY A O 1
ATOM 632 N N . ASN A 1 94 ? -0.499 -12.542 -11.215 1.00 93.31 94 ASN A N 1
ATOM 633 C CA . ASN A 1 94 ? -0.135 -13.337 -10.036 1.00 93.31 94 ASN A CA 1
ATOM 634 C C . ASN A 1 94 ? 0.993 -12.624 -9.261 1.00 93.31 94 ASN A C 1
ATOM 636 O O . ASN A 1 94 ? 1.540 -11.620 -9.733 1.00 93.31 94 ASN A O 1
ATOM 640 N N . TYR A 1 95 ? 1.401 -13.183 -8.116 1.00 95.50 95 TYR A N 1
ATOM 641 C CA . TYR A 1 95 ? 2.574 -12.705 -7.387 1.00 95.50 95 TYR A CA 1
ATOM 642 C C . TYR A 1 95 ? 3.430 -13.815 -6.768 1.00 95.50 95 TYR A C 1
ATOM 644 O O . TYR A 1 95 ? 3.004 -14.961 -6.611 1.00 95.50 95 TYR A O 1
ATOM 652 N N . THR A 1 96 ? 4.643 -13.438 -6.368 1.00 95.81 96 THR A N 1
ATOM 653 C CA . THR A 1 96 ? 5.539 -14.209 -5.498 1.00 95.81 96 THR A CA 1
ATOM 654 C C . THR A 1 96 ? 6.058 -13.344 -4.351 1.00 95.81 96 THR A C 1
ATOM 656 O O . THR A 1 96 ? 6.180 -12.129 -4.489 1.00 95.81 96 THR A O 1
ATOM 659 N N . GLY A 1 97 ? 6.413 -13.974 -3.230 1.00 95.31 97 GLY A N 1
ATOM 660 C CA . GLY A 1 97 ? 6.920 -13.263 -2.053 1.00 95.31 97 GLY A CA 1
ATOM 661 C C . GLY A 1 97 ? 5.828 -12.547 -1.252 1.00 95.31 97 GLY A C 1
ATOM 662 O O . GLY A 1 97 ? 4.632 -12.724 -1.498 1.00 95.31 97 GLY A O 1
ATOM 663 N N . ARG A 1 98 ? 6.262 -11.779 -0.252 1.00 96.62 98 ARG A N 1
ATOM 664 C CA . ARG A 1 98 ? 5.445 -10.931 0.629 1.00 96.62 98 ARG A CA 1
ATOM 665 C C . ARG A 1 98 ? 6.266 -9.709 1.028 1.00 96.62 98 ARG A C 1
ATOM 667 O O . ARG A 1 98 ? 7.486 -9.736 0.906 1.00 96.62 98 ARG A O 1
ATOM 674 N N . PHE A 1 99 ? 5.602 -8.667 1.514 1.00 97.94 99 PHE A N 1
ATOM 675 C CA . PHE A 1 99 ? 6.304 -7.582 2.195 1.00 97.94 99 PHE A CA 1
ATOM 676 C C . PHE A 1 99 ? 6.885 -8.080 3.520 1.00 97.94 99 PHE A C 1
ATOM 678 O O . PHE A 1 99 ? 6.225 -8.826 4.249 1.00 97.94 99 PHE A O 1
ATOM 685 N N . ASP A 1 100 ? 8.107 -7.651 3.815 1.00 97.88 100 ASP A N 1
ATOM 686 C CA . ASP A 1 100 ? 8.816 -7.953 5.058 1.00 97.88 100 ASP A CA 1
ATOM 687 C C . ASP A 1 100 ? 8.269 -7.107 6.216 1.00 97.88 100 ASP A C 1
ATOM 689 O O . ASP A 1 100 ? 8.251 -7.547 7.365 1.00 97.88 100 ASP A O 1
ATOM 693 N N . ALA A 1 101 ? 7.787 -5.899 5.907 1.00 97.56 101 ALA A N 1
ATOM 694 C CA . ALA A 1 101 ? 7.183 -4.984 6.865 1.00 97.56 101 ALA A CA 1
ATOM 695 C C . ALA A 1 101 ? 6.034 -4.184 6.241 1.00 97.56 101 ALA A C 1
ATOM 697 O O . ALA A 1 101 ? 6.026 -3.903 5.042 1.00 97.56 101 ALA A O 1
ATOM 698 N N . MET A 1 102 ? 5.087 -3.781 7.087 1.00 97.44 102 MET A N 1
ATOM 699 C CA . MET A 1 102 ? 4.024 -2.851 6.731 1.00 97.44 102 MET A CA 1
ATOM 700 C C . MET A 1 102 ? 3.912 -1.768 7.800 1.00 97.44 102 MET A C 1
ATOM 702 O O . MET A 1 102 ? 3.781 -2.082 8.985 1.00 97.44 102 MET A O 1
ATOM 706 N N . THR A 1 103 ? 3.935 -0.514 7.367 1.00 97.44 103 THR A N 1
ATOM 707 C CA . THR A 1 103 ? 3.669 0.659 8.199 1.00 97.44 103 THR A CA 1
ATOM 708 C C . THR A 1 103 ? 2.283 1.191 7.864 1.00 97.44 103 THR A C 1
ATOM 710 O O . THR A 1 103 ? 1.857 1.159 6.713 1.00 97.44 103 THR A O 1
ATOM 713 N N . VAL A 1 104 ? 1.554 1.631 8.890 1.00 94.25 104 VAL A N 1
ATOM 714 C CA . VAL A 1 104 ? 0.241 2.259 8.733 1.00 94.25 104 VAL A CA 1
ATOM 715 C C . VAL A 1 104 ? 0.235 3.570 9.490 1.00 94.25 104 VAL A C 1
ATOM 717 O O . VAL A 1 104 ? 0.510 3.591 10.692 1.00 94.25 104 VAL A O 1
ATOM 720 N N . THR A 1 105 ? -0.127 4.649 8.808 1.00 92.94 105 THR A N 1
ATOM 721 C CA . THR A 1 105 ? -0.271 5.978 9.401 1.00 92.94 105 THR A CA 1
ATOM 722 C C . THR A 1 105 ? -1.674 6.531 9.148 1.00 92.94 105 THR A C 1
ATOM 724 O O . THR A 1 105 ? -2.337 6.179 8.178 1.00 92.94 105 THR A O 1
ATOM 727 N N . GLY A 1 106 ? -2.188 7.349 10.069 1.00 90.50 106 GLY A N 1
ATOM 728 C CA . GLY A 1 106 ? -3.508 7.985 9.922 1.00 90.50 106 GLY A CA 1
ATOM 729 C C . GLY A 1 106 ? -4.732 7.082 10.156 1.00 90.50 106 GLY A C 1
ATOM 730 O O . GLY A 1 106 ? -5.860 7.574 10.107 1.00 90.50 106 GLY A O 1
ATOM 731 N N . LEU A 1 107 ? -4.558 5.784 10.441 1.00 90.38 107 LEU A N 1
ATOM 732 C CA . LEU A 1 107 ? -5.676 4.897 10.783 1.00 90.38 107 LEU A CA 1
ATOM 733 C C . LEU A 1 107 ? -6.275 5.283 12.144 1.00 90.38 107 LEU A C 1
ATOM 735 O O . LEU A 1 107 ? -5.555 5.420 13.135 1.00 90.38 107 LEU A O 1
ATOM 739 N N . ALA A 1 108 ? -7.598 5.439 12.209 1.00 88.56 108 ALA A N 1
ATOM 740 C CA . ALA A 1 108 ? -8.255 5.817 13.455 1.00 88.56 108 ALA A CA 1
ATOM 741 C C . ALA A 1 108 ? -8.202 4.698 14.508 1.00 88.56 108 ALA A C 1
ATOM 743 O O . ALA A 1 108 ? -8.190 3.506 14.193 1.00 88.56 108 ALA A O 1
ATOM 744 N N . ALA A 1 109 ? -8.250 5.098 15.781 1.00 87.00 109 ALA A N 1
ATOM 745 C CA . ALA A 1 109 ? -8.379 4.167 16.896 1.00 87.00 109 ALA A CA 1
ATOM 746 C C . ALA A 1 109 ? -9.632 3.282 16.750 1.00 87.00 109 ALA A C 1
ATOM 748 O O . ALA A 1 109 ? -10.661 3.716 16.232 1.00 87.00 109 ALA A O 1
ATOM 749 N N . GLY A 1 110 ? -9.538 2.034 17.215 1.00 87.31 110 GLY A N 1
ATOM 750 C CA . GLY A 1 110 ? -10.619 1.052 17.084 1.00 87.31 110 GLY A CA 1
ATOM 751 C C . GLY A 1 110 ? -10.664 0.346 15.727 1.00 87.31 110 GLY A C 1
ATOM 752 O O . GLY A 1 110 ? -11.580 -0.434 15.495 1.00 87.31 110 GLY A O 1
ATOM 753 N N . TYR A 1 111 ? -9.679 0.565 14.851 1.00 90.38 111 TYR A N 1
ATOM 754 C CA . TYR A 1 111 ? -9.510 -0.183 13.607 1.00 90.38 111 TYR A CA 1
ATOM 755 C C . TYR A 1 111 ? -8.169 -0.914 13.567 1.00 90.38 111 TYR A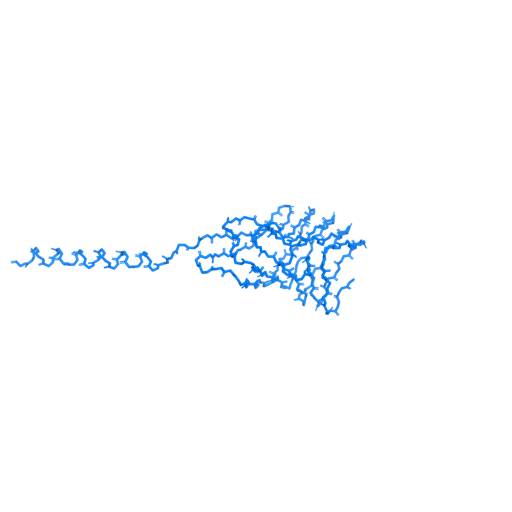 C 1
ATOM 757 O O . TYR A 1 111 ? -7.184 -0.490 14.169 1.00 90.38 111 TYR A O 1
ATOM 765 N N . ALA A 1 112 ? -8.136 -2.017 12.825 1.00 92.19 112 ALA A N 1
ATOM 766 C CA . ALA A 1 112 ? -6.923 -2.729 12.454 1.00 92.19 112 ALA A CA 1
ATOM 767 C C . ALA A 1 112 ? -6.884 -2.915 10.941 1.00 92.19 112 ALA A C 1
ATOM 769 O O . ALA A 1 112 ? -7.914 -3.170 10.314 1.00 92.19 112 ALA A O 1
ATOM 770 N N . ALA A 1 113 ? -5.682 -2.830 10.379 1.00 93.75 113 ALA A N 1
ATOM 771 C CA . ALA A 1 113 ? -5.426 -3.050 8.968 1.00 93.75 113 ALA A CA 1
ATOM 772 C C . ALA A 1 113 ? -4.505 -4.260 8.788 1.00 93.75 113 ALA A C 1
ATOM 774 O O . ALA A 1 113 ? -3.498 -4.388 9.481 1.00 93.75 113 ALA A O 1
ATOM 775 N N . ASN A 1 114 ? -4.856 -5.152 7.865 1.00 96.19 114 ASN A N 1
ATOM 776 C CA . ASN A 1 114 ? -4.076 -6.344 7.539 1.00 96.19 114 ASN A CA 1
ATOM 777 C C . ASN A 1 114 ? -4.043 -6.559 6.028 1.00 96.19 114 ASN A C 1
ATOM 779 O O . ASN A 1 114 ? -5.034 -6.307 5.345 1.00 96.19 114 ASN A O 1
ATOM 783 N N . LEU A 1 115 ? -2.937 -7.091 5.509 1.00 96.75 115 LEU A N 1
ATOM 784 C CA . LEU A 1 115 ? -2.864 -7.468 4.100 1.00 96.75 115 LEU A CA 1
ATOM 785 C C . LEU A 1 115 ? -3.556 -8.799 3.840 1.00 96.75 115 LEU A C 1
ATOM 787 O O . LEU A 1 115 ? -3.310 -9.802 4.515 1.00 96.75 115 LEU A O 1
ATOM 791 N N . VAL A 1 116 ? -4.362 -8.808 2.788 1.00 96.25 116 VAL A N 1
ATOM 792 C CA . VAL A 1 116 ? -4.984 -9.990 2.212 1.00 96.25 116 VAL A CA 1
ATOM 793 C C . VAL A 1 116 ? -4.363 -10.220 0.843 1.00 96.25 116 VAL A C 1
ATOM 795 O O . VAL A 1 116 ? -4.454 -9.393 -0.061 1.00 96.25 116 VAL A O 1
ATOM 798 N N . TYR A 1 117 ? -3.715 -11.369 0.703 1.00 95.00 117 TYR A N 1
ATOM 799 C CA . TYR A 1 117 ? -3.068 -11.800 -0.528 1.00 95.00 117 TYR A CA 1
ATOM 800 C C . TYR A 1 117 ? -4.001 -12.782 -1.250 1.00 95.00 117 TYR A C 1
ATOM 802 O O . TYR A 1 117 ? -4.392 -13.795 -0.667 1.00 95.00 117 TYR A O 1
ATOM 810 N N . SER A 1 118 ? -4.384 -12.477 -2.491 1.00 89.75 118 SER A N 1
ATOM 811 C CA . SER A 1 118 ? -5.375 -13.236 -3.270 1.00 89.75 118 SER A CA 1
ATOM 812 C C . SER A 1 118 ? -4.898 -13.514 -4.696 1.00 89.75 118 SER A C 1
ATOM 814 O O . SER A 1 118 ? -3.979 -12.875 -5.183 1.00 89.75 118 SER A O 1
ATOM 816 N N . ALA A 1 119 ? -5.554 -14.405 -5.441 1.00 85.00 119 ALA A N 1
ATOM 817 C CA . ALA A 1 119 ? -5.151 -14.674 -6.828 1.00 85.00 119 ALA A CA 1
ATOM 818 C C . ALA A 1 119 ? -5.135 -13.424 -7.741 1.00 85.00 119 ALA A C 1
ATOM 820 O O . ALA A 1 119 ? -4.404 -13.417 -8.724 1.00 85.00 119 ALA A O 1
ATOM 821 N N . ALA A 1 120 ? -5.903 -12.380 -7.403 1.00 77.06 120 ALA A N 1
ATOM 822 C CA . ALA A 1 120 ? -6.001 -11.136 -8.166 1.00 77.06 120 ALA A CA 1
ATOM 823 C C . ALA A 1 120 ? -5.004 -10.040 -7.727 1.00 77.06 120 ALA A C 1
ATOM 825 O O . ALA A 1 120 ? -4.966 -8.976 -8.340 1.00 77.06 120 ALA A O 1
ATOM 826 N N . GLY A 1 121 ? -4.210 -10.274 -6.671 1.00 90.69 121 GLY A N 1
ATOM 827 C CA . GLY A 1 121 ? -3.233 -9.309 -6.159 1.00 90.69 121 GLY A CA 1
ATOM 828 C C . GLY A 1 121 ? -3.283 -9.117 -4.641 1.00 90.69 121 GLY A C 1
ATOM 829 O O . GLY A 1 121 ? -3.502 -10.073 -3.890 1.00 90.69 121 GLY A O 1
ATOM 830 N N . VAL A 1 122 ? -3.044 -7.886 -4.181 1.00 96.56 122 VAL A N 1
ATOM 831 C CA . VAL A 1 122 ? -2.921 -7.535 -2.755 1.00 96.56 122 VAL A CA 1
ATOM 832 C C . VAL A 1 122 ? -3.974 -6.505 -2.373 1.00 96.56 122 VAL A C 1
ATOM 834 O O . VAL A 1 122 ? -4.108 -5.459 -3.010 1.00 96.56 122 VAL A O 1
ATOM 837 N N . GLN A 1 123 ? -4.704 -6.803 -1.304 1.00 95.75 123 GLN A N 1
ATOM 838 C CA . GLN A 1 123 ? -5.718 -5.927 -0.736 1.00 95.75 123 GLN A CA 1
ATOM 839 C C . GLN A 1 123 ? -5.380 -5.585 0.712 1.00 95.75 123 GLN A C 1
ATOM 841 O O . GLN A 1 123 ? -4.793 -6.391 1.436 1.00 95.75 123 GLN A O 1
ATOM 846 N N . LEU A 1 124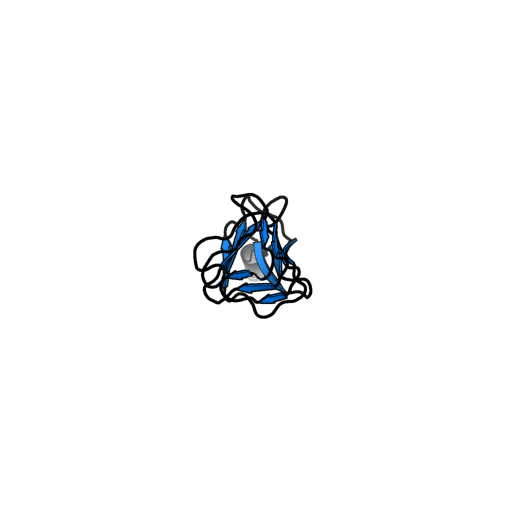 ? -5.808 -4.411 1.154 1.00 95.19 124 LEU A N 1
ATOM 847 C CA . LEU A 1 124 ? -5.831 -4.028 2.552 1.00 95.19 124 LEU A CA 1
ATOM 848 C C . LEU A 1 124 ? -7.215 -4.307 3.135 1.00 95.19 124 LEU A C 1
ATOM 850 O O . LEU A 1 124 ? -8.209 -3.749 2.678 1.00 95.19 124 LEU A O 1
ATOM 854 N N . SER A 1 125 ? -7.275 -5.146 4.163 1.00 94.94 125 SER A N 1
ATOM 855 C CA . SER A 1 125 ? -8.474 -5.358 4.966 1.00 94.94 125 SER A CA 1
ATOM 856 C C . SER A 1 125 ? -8.437 -4.470 6.193 1.00 94.94 125 SER A C 1
ATOM 858 O O . SER A 1 125 ? -7.617 -4.685 7.085 1.00 94.94 125 SER A O 1
ATOM 860 N N . VAL A 1 126 ? -9.369 -3.528 6.265 1.00 93.31 126 VAL A N 1
ATOM 861 C CA . VAL A 1 126 ? -9.595 -2.671 7.428 1.00 93.31 126 VAL A CA 1
ATOM 862 C C . VAL A 1 126 ? -10.825 -3.182 8.166 1.00 93.31 126 VAL A C 1
ATOM 864 O O . VAL A 1 126 ? -11.893 -3.331 7.575 1.00 93.31 126 VAL A O 1
ATOM 867 N N . ALA A 1 127 ? -10.693 -3.467 9.457 1.00 92.81 127 ALA A N 1
ATOM 868 C CA . ALA A 1 127 ? -11.784 -3.978 10.279 1.00 92.81 127 ALA A CA 1
ATOM 869 C C . ALA A 1 127 ? -11.8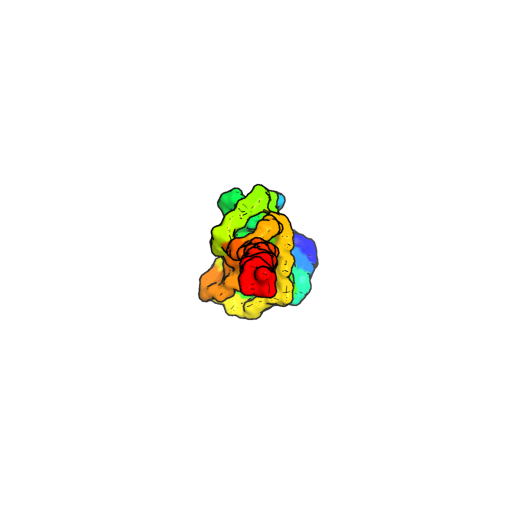45 -3.264 11.627 1.00 92.81 127 ALA A C 1
ATOM 871 O O . ALA A 1 127 ? -10.821 -2.838 12.161 1.00 92.81 127 ALA A O 1
ATOM 872 N N . VAL A 1 128 ? -13.054 -3.168 12.183 1.00 90.62 128 VAL A N 1
ATOM 873 C CA . VAL A 1 128 ? -13.259 -2.660 13.542 1.00 90.62 128 VAL A CA 1
ATOM 874 C C . VAL A 1 128 ? -12.686 -3.666 14.538 1.00 90.62 128 VAL A C 1
ATOM 876 O O . VAL A 1 128 ? -12.978 -4.860 14.474 1.00 90.62 128 VAL A O 1
ATOM 879 N N . VAL A 1 129 ? -11.889 -3.173 15.475 1.00 88.25 129 VAL A N 1
ATOM 880 C CA . VAL A 1 129 ? -11.372 -3.918 16.618 1.00 88.25 129 VAL A CA 1
ATOM 881 C C . VAL A 1 129 ? -12.298 -3.659 17.804 1.00 88.25 129 VAL A C 1
ATOM 883 O O . VAL A 1 129 ? -12.417 -2.512 18.236 1.00 88.25 129 VAL A O 1
ATOM 886 N N . PRO A 1 130 ? -12.952 -4.692 18.364 1.00 80.38 130 PRO A N 1
ATOM 887 C CA . PRO A 1 130 ? -13.745 -4.529 19.576 1.00 80.38 130 PRO A CA 1
ATOM 888 C C . PRO A 1 130 ? -12.873 -4.022 20.730 1.00 80.38 130 PRO A C 1
ATOM 890 O O . PRO A 1 130 ? -11.830 -4.611 21.013 1.00 80.38 130 PRO A O 1
ATOM 893 N N . GLU A 1 131 ? -13.301 -2.957 21.414 1.00 76.62 131 GLU A N 1
ATOM 894 C CA . GLU A 1 131 ? -12.551 -2.402 22.543 1.00 76.62 131 GLU A CA 1
ATOM 895 C C . GLU A 1 131 ? -12.470 -3.421 23.699 1.00 76.62 131 GLU A C 1
ATOM 897 O O . GLU A 1 131 ? -13.494 -3.755 24.306 1.00 76.62 131 GLU A O 1
ATOM 902 N N . PRO A 1 132 ? -11.268 -3.906 24.075 1.00 68.00 132 PRO A N 1
ATOM 903 C CA . PRO A 1 132 ? -11.126 -4.904 25.140 1.00 68.00 132 PRO A CA 1
ATOM 904 C C . PRO A 1 132 ? -11.639 -4.400 26.496 1.00 68.00 132 PRO A C 1
ATOM 906 O O . PRO A 1 132 ? -12.127 -5.171 27.324 1.00 68.00 132 PRO A O 1
ATOM 909 N N . HIS A 1 133 ? -11.559 -3.087 26.718 1.00 66.94 133 HIS A N 1
ATOM 910 C CA . HIS A 1 133 ? -11.933 -2.447 27.973 1.00 66.94 133 HIS A CA 1
ATOM 911 C C . HIS A 1 133 ? -13.440 -2.463 28.222 1.00 66.94 133 HIS A C 1
ATOM 913 O O . HIS A 1 133 ? -13.844 -2.587 29.373 1.00 66.94 133 HIS A O 1
ATOM 919 N N . THR A 1 134 ? -14.285 -2.411 27.186 1.00 74.81 134 THR A N 1
ATOM 920 C CA . THR A 1 134 ? -15.742 -2.525 27.363 1.00 74.81 134 THR A CA 1
ATOM 921 C C . THR A 1 134 ? -16.100 -3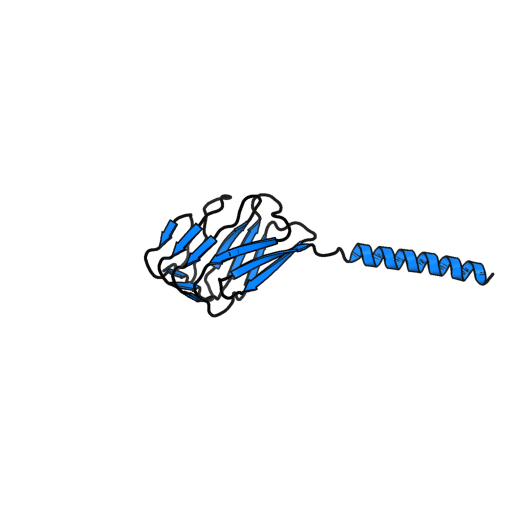.871 27.985 1.00 74.81 134 THR A C 1
ATOM 923 O O . THR A 1 134 ? -16.885 -3.930 28.930 1.00 74.81 134 THR A O 1
ATOM 926 N N . TYR A 1 135 ? -15.459 -4.948 27.526 1.00 77.12 135 TYR A N 1
ATOM 927 C CA . TYR A 1 135 ? -15.636 -6.279 28.101 1.00 77.12 135 TYR A CA 1
ATOM 928 C C . TYR A 1 135 ? -15.044 -6.380 29.503 1.00 77.12 135 TYR A C 1
ATOM 930 O O . TYR A 1 135 ? -15.693 -6.915 30.400 1.00 77.12 135 TYR A O 1
ATOM 938 N N . ALA A 1 136 ? -13.845 -5.836 29.719 1.00 83.00 136 ALA A N 1
ATOM 939 C CA . ALA A 1 136 ? -13.210 -5.851 31.033 1.00 83.00 136 ALA A CA 1
ATOM 940 C C . ALA A 1 136 ? -14.038 -5.086 32.081 1.00 83.00 136 ALA A C 1
ATOM 942 O O . ALA A 1 136 ? -14.241 -5.585 33.185 1.00 83.00 136 ALA A O 1
ATOM 943 N N . MET A 1 137 ? -14.581 -3.920 31.726 1.00 87.50 137 MET A N 1
ATOM 944 C CA . MET A 1 137 ? -15.432 -3.105 32.598 1.00 87.50 137 MET A CA 1
ATOM 945 C C . MET A 1 137 ? -16.804 -3.736 32.822 1.00 87.50 137 MET A C 1
ATOM 947 O O . MET A 1 137 ? -17.302 -3.718 33.946 1.00 87.50 137 MET A O 1
ATOM 951 N N . LEU A 1 138 ? -17.400 -4.347 31.794 1.00 90.19 138 LEU A N 1
ATOM 952 C CA . LEU A 1 138 ? -18.633 -5.119 31.943 1.00 90.19 138 LEU A CA 1
ATOM 953 C C . LEU A 1 138 ? -18.430 -6.291 32.911 1.00 90.19 138 LEU A C 1
ATOM 955 O O . LEU A 1 138 ? -19.220 -6.467 33.836 1.00 90.19 138 LEU A O 1
ATOM 959 N N . LEU A 1 139 ? -17.356 -7.066 32.742 1.00 88.19 139 LEU A N 1
ATOM 960 C CA . LEU A 1 139 ? -17.025 -8.188 33.623 1.00 88.19 139 LEU A CA 1
ATOM 961 C C . LEU A 1 139 ? -16.709 -7.721 35.045 1.00 88.19 139 LEU A C 1
ATOM 963 O O . LEU A 1 139 ? -17.204 -8.319 35.999 1.00 88.19 139 LEU A O 1
ATOM 967 N N . ALA A 1 140 ? -15.947 -6.638 35.203 1.00 91.12 140 ALA A N 1
ATOM 968 C CA . ALA A 1 140 ? -15.667 -6.045 36.506 1.00 91.12 140 ALA A CA 1
ATOM 969 C C . ALA A 1 140 ? -16.956 -5.563 37.193 1.00 91.12 140 ALA A C 1
ATOM 971 O O . ALA A 1 140 ? -17.166 -5.838 38.376 1.00 91.12 140 ALA A O 1
ATOM 972 N N . GLY A 1 141 ? -17.859 -4.920 36.447 1.00 93.62 141 GLY A N 1
ATOM 973 C CA . GLY A 1 141 ? -19.173 -4.503 36.933 1.00 93.62 141 GLY A CA 1
ATOM 974 C C . GLY A 1 141 ? -20.037 -5.688 37.371 1.00 93.62 141 GLY A C 1
ATOM 975 O O . GLY A 1 141 ? -20.579 -5.685 38.477 1.00 93.62 141 GLY A O 1
ATOM 976 N N . LEU A 1 142 ? -20.116 -6.742 36.556 1.00 94.75 142 LEU A N 1
ATOM 977 C CA . LEU A 1 142 ? -20.851 -7.966 36.891 1.00 94.75 142 LEU A CA 1
ATOM 978 C C . LEU A 1 142 ? -20.256 -8.681 38.113 1.00 94.75 142 LEU A C 1
ATOM 980 O O . LEU A 1 142 ? -21.004 -9.142 38.978 1.00 94.75 142 LEU A O 1
ATOM 984 N N . ALA A 1 143 ? -18.928 -8.733 38.231 1.00 94.12 143 ALA A N 1
ATOM 985 C CA . ALA A 1 143 ? -18.246 -9.312 39.384 1.00 94.12 143 ALA A CA 1
ATOM 986 C C . ALA A 1 143 ? -18.529 -8.523 40.674 1.00 94.12 143 ALA A C 1
ATOM 988 O O . ALA A 1 143 ? -18.832 -9.126 41.707 1.00 94.12 143 ALA A O 1
ATOM 989 N N . ALA A 1 144 ? -18.507 -7.187 40.614 1.00 95.06 144 ALA A N 1
ATOM 990 C CA . ALA A 1 144 ? -18.843 -6.324 41.746 1.00 95.06 144 ALA A CA 1
ATOM 991 C C . ALA A 1 144 ? -20.301 -6.518 42.199 1.00 95.06 144 ALA A C 1
ATOM 993 O O . ALA A 1 144 ? -20.564 -6.713 43.389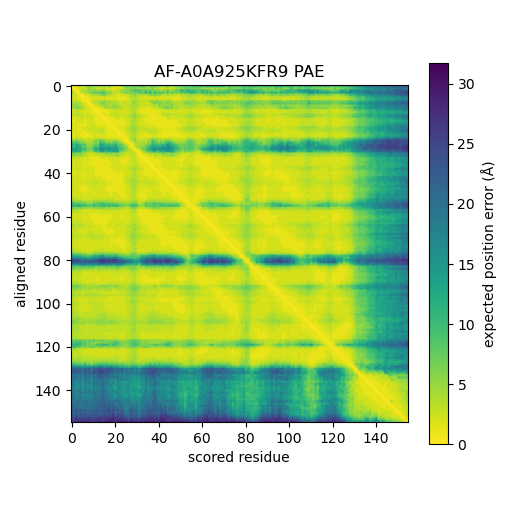 1.00 95.06 144 ALA A O 1
ATOM 994 N N . LEU A 1 145 ? -21.249 -6.552 41.255 1.00 93.06 145 LEU A N 1
ATOM 995 C CA . LEU A 1 145 ? -22.663 -6.817 41.540 1.00 93.06 145 LEU A CA 1
ATOM 996 C C . LEU A 1 145 ? -22.870 -8.208 42.157 1.00 93.06 145 LEU A C 1
ATOM 998 O O . LEU A 1 145 ? -23.565 -8.344 43.167 1.00 93.06 145 LEU A O 1
ATOM 1002 N N . GLY A 1 146 ? -22.226 -9.239 41.603 1.00 93.56 146 GLY A N 1
ATOM 1003 C CA . GLY A 1 146 ? -22.262 -10.597 42.148 1.00 93.56 146 GLY A CA 1
ATOM 1004 C C . GLY A 1 146 ? -21.698 -10.682 43.572 1.00 93.56 146 GLY A C 1
ATOM 1005 O O . GLY A 1 146 ? -22.286 -11.342 44.434 1.00 93.56 146 GLY A O 1
ATOM 1006 N N . GLY A 1 147 ? -20.603 -9.968 43.849 1.00 93.88 147 GLY A N 1
ATOM 1007 C CA . GLY A 1 147 ? -20.013 -9.851 45.184 1.00 93.88 147 GLY A CA 1
ATOM 1008 C C . GLY A 1 147 ? -20.965 -9.217 46.202 1.00 93.88 147 GLY A C 1
ATOM 1009 O O . GLY A 1 147 ? -21.162 -9.769 47.288 1.00 93.88 147 GLY A O 1
ATOM 1010 N N . LEU A 1 148 ? -21.627 -8.117 45.831 1.00 92.25 148 LEU A N 1
ATOM 1011 C CA . LEU A 1 148 ? -22.600 -7.422 46.685 1.00 92.25 148 LEU A CA 1
ATOM 1012 C C . LEU A 1 148 ? -23.821 -8.295 47.014 1.00 92.25 148 LEU A C 1
ATOM 1014 O O . LEU A 1 148 ? -24.242 -8.366 48.172 1.00 92.25 148 LEU A O 1
ATOM 1018 N N . VAL A 1 149 ? -24.374 -9.007 46.027 1.00 92.88 149 VAL A N 1
ATOM 1019 C CA . VAL A 1 149 ? -25.510 -9.925 46.240 1.00 92.88 149 VAL A CA 1
ATOM 1020 C C . VAL A 1 149 ? -25.118 -11.085 47.156 1.00 92.88 149 VAL A C 1
ATOM 1022 O O . VAL A 1 149 ? -25.885 -11.461 48.043 1.00 92.88 149 VAL A O 1
ATOM 1025 N N . ARG A 1 150 ? -23.912 -11.640 46.986 1.00 90.19 150 ARG A N 1
ATOM 1026 C CA . ARG A 1 150 ? -23.400 -12.723 47.837 1.00 90.19 150 ARG A CA 1
ATOM 1027 C C . ARG A 1 150 ? -23.200 -12.275 49.283 1.00 90.19 150 ARG A C 1
ATOM 1029 O O . ARG A 1 150 ? -23.487 -13.056 50.187 1.00 90.19 150 ARG A O 1
ATOM 1036 N N . HIS A 1 151 ? -22.740 -11.045 49.504 1.00 86.69 151 HIS A N 1
ATOM 1037 C CA . HIS A 1 151 ? -22.567 -10.493 50.848 1.00 86.69 151 HIS A CA 1
ATOM 1038 C C . HIS A 1 151 ? -23.908 -10.352 51.583 1.00 86.69 151 HIS A C 1
ATOM 1040 O O . HIS A 1 151 ? -24.012 -10.705 52.752 1.00 86.69 151 HIS A O 1
ATOM 1046 N N . ARG A 1 152 ? -24.963 -9.913 50.886 1.00 87.62 152 ARG A N 1
ATOM 1047 C CA . ARG A 1 152 ? -26.309 -9.733 51.462 1.00 87.62 152 ARG A CA 1
ATOM 1048 C C . ARG A 1 152 ? -27.022 -11.022 51.872 1.00 87.62 152 ARG A C 1
ATOM 1050 O O . ARG A 1 152 ? -27.964 -10.954 52.641 1.00 87.62 152 ARG A O 1
ATOM 1057 N N . ARG A 1 153 ? -26.614 -12.181 51.347 1.00 82.94 153 ARG A N 1
ATOM 1058 C CA . ARG A 1 153 ? -27.194 -13.490 51.709 1.00 82.94 153 ARG A CA 1
ATOM 1059 C C . ARG A 1 153 ? -26.482 -14.171 52.883 1.00 82.94 153 ARG A C 1
ATOM 1061 O O . ARG A 1 153 ? -26.894 -15.253 53.282 1.00 82.94 153 ARG A O 1
ATOM 1068 N N . ARG A 1 154 ? -25.366 -13.607 53.355 1.00 79.12 154 ARG A N 1
ATOM 1069 C CA . ARG A 1 154 ? -24.495 -14.199 54.385 1.00 79.12 154 ARG A CA 1
ATOM 1070 C C . ARG A 1 154 ? -24.556 -13.479 55.738 1.00 79.12 154 ARG A C 1
ATOM 1072 O O . ARG A 1 154 ? -23.884 -13.935 56.656 1.00 79.12 154 ARG A O 1
ATOM 1079 N N . GLY A 1 155 ? -25.311 -12.388 55.842 1.00 67.12 155 GLY A N 1
ATOM 1080 C CA . GLY A 1 155 ? -25.648 -11.705 57.095 1.00 67.12 155 GLY A CA 1
ATOM 1081 C C . GLY A 1 155 ? -27.152 -11.724 57.287 1.00 67.12 155 GLY A C 1
ATOM 1082 O O . GLY A 1 155 ? -27.570 -11.758 58.459 1.00 67.12 155 GLY A O 1
#

Sequence (155 aa):
TVFGGRLGGSTTVLGNLRNESGTVGAGEGNGFGTLSVLGSFTQLAAGMLDFDIGNGGADLLDLAGRASFGGSLDVSFVDGLSGAGLYTLISAGNYTGRFDAMTVTGLAAGYAANLVYSAAGVQLSVAVVPEPHTYAMLLAGLAALGGLVRHRRRG

pLDDT: mean 90.97, std 8.26, range [63.91, 98.38]

Solvent-accessible surface area (backbone atoms only — not comparable to full-atom values): 7876 Å² total; per-residue (Å²): 111,34,81,42,66,76,52,62,24,66,44,76,44,91,38,66,44,38,29,52,43,14,37,39,29,24,15,63,80,96,43,68,18,45,24,36,26,68,18,34,41,36,38,31,69,61,8,33,40,40,34,45,33,27,73,91,50,49,13,24,40,39,33,71,24,43,37,34,41,27,14,35,36,41,38,36,35,71,67,58,64,53,70,70,43,77,44,64,40,32,41,21,70,35,74,44,80,52,62,77,42,77,49,78,42,59,74,54,88,56,52,46,75,45,82,44,80,52,76,60,29,36,29,42,40,32,39,76,45,81,65,67,60,61,55,51,51,51,51,51,50,52,51,50,53,52,50,53,56,54,53,68,74,75,114

Foldseek 3Di:
DADADEDEEQDEAEEEAEFEAYEYEYHDDLDAHEYEYAYEYEYDQNYEYEKEDEPPAIHAYEYNAEYEDEHEYEYEDRPADDDFDKHHHYFHQAYYDDYPYYHYYRDDPQKDWDWDQDNGGIIIGIDGHPDVVVVVVVVVVVVVVVVVVVVVVPD

Mean predicted aligned error: 6.88 Å

Radius of gyration: 21.82 Å; Cα contacts (8 Å, |Δi|>4): 400; chains: 1; bounding box: 45×29×78 Å